Protein AF-A0A7R8D564-F1 (afdb_monomer_lite)

Radius of gyration: 13.73 Å; chains: 1; bounding box: 36×35×36 Å

pLDDT: mean 90.49, std 12.31, range [35.62, 97.56]

Foldseek 3Di:
DDDPPQAADPCVVPDLPLLDLQRCQNHVVSFVLVVDPQAANDSCLLVCLVCCPVVVVVNCVRGVLSNVVDDDLDANGPVVVLVVCLVVCVDSSSCSRRVNSVVVDDDDD

InterPro domains:
  IPR003582 ShKT domain [PF01549] (37-70)
  IPR003582 ShKT domain [PF01549] (73-105)
  IPR003582 ShKT domain [PS51670] (73-105)
  IPR003582 ShKT domain [SM00254] (5-35)
  IPR003582 ShKT domain [SM00254] (37-71)
  IPR003582 ShKT domain [SM00254] (72-106)

Organism: Lepeophtheirus salmonis (NCBI:txid72036)

Structure (mmCIF, N/CA/C/O backbone):
data_AF-A0A7R8D564-F1
#
_entry.id   AF-A0A7R8D564-F1
#
loop_
_atom_site.group_PDB
_atom_site.id
_atom_site.type_symbol
_atom_site.label_atom_id
_atom_site.label_alt_id
_atom_site.label_comp_id
_atom_site.label_asym_id
_atom_site.label_entity_id
_atom_site.label_seq_id
_atom_site.pdbx_PDB_ins_code
_atom_site.Cartn_x
_atom_site.Cartn_y
_atom_site.Cartn_z
_atom_site.occupancy
_atom_site.B_iso_or_equiv
_atom_site.auth_seq_id
_atom_site.auth_comp_id
_atom_site.auth_asym_id
_atom_site.auth_atom_id
_atom_site.pdbx_PDB_model_num
ATOM 1 N N . MET A 1 1 ? 20.738 -11.680 5.162 1.00 35.62 1 MET A N 1
ATOM 2 C CA . MET A 1 1 ? 19.560 -12.157 5.922 1.00 35.62 1 MET A CA 1
ATOM 3 C C . MET A 1 1 ? 18.973 -10.961 6.650 1.00 35.62 1 MET A C 1
ATOM 5 O O . MET A 1 1 ? 19.751 -10.090 7.012 1.00 35.62 1 MET A O 1
ATOM 9 N N . LEU A 1 2 ? 17.639 -10.907 6.714 1.00 48.72 2 LEU A N 1
ATOM 10 C CA . LEU A 1 2 ? 16.775 -9.793 7.128 1.00 48.72 2 LEU A CA 1
ATOM 11 C C . LEU A 1 2 ? 17.329 -8.919 8.264 1.00 48.72 2 LEU A C 1
ATOM 13 O O . LEU A 1 2 ? 17.747 -9.475 9.271 1.00 48.72 2 LEU A O 1
ATOM 17 N N . ASP A 1 3 ? 17.246 -7.592 8.113 1.00 45.28 3 ASP A N 1
ATOM 18 C CA . ASP A 1 3 ? 16.345 -6.751 8.924 1.00 45.28 3 ASP A CA 1
ATOM 19 C C . ASP A 1 3 ? 16.375 -5.305 8.382 1.00 45.28 3 ASP A C 1
ATOM 21 O O . ASP A 1 3 ? 17.209 -4.489 8.774 1.00 45.28 3 ASP A O 1
ATOM 25 N N . THR A 1 4 ? 15.514 -4.971 7.414 1.00 53.91 4 THR A N 1
ATOM 26 C CA . THR A 1 4 ? 15.214 -3.552 7.165 1.00 53.91 4 THR A CA 1
ATOM 27 C C . THR A 1 4 ? 14.223 -3.182 8.247 1.00 53.91 4 THR A C 1
ATOM 29 O O . THR A 1 4 ? 13.027 -3.442 8.122 1.00 53.91 4 THR A O 1
ATOM 32 N N . THR A 1 5 ? 14.760 -2.723 9.372 1.00 69.75 5 THR A N 1
ATOM 33 C CA . THR A 1 5 ? 13.999 -2.443 10.580 1.00 69.75 5 THR A CA 1
ATOM 34 C C . THR A 1 5 ? 12.798 -1.574 10.226 1.00 69.75 5 THR A C 1
ATOM 36 O O . THR A 1 5 ? 12.923 -0.491 9.662 1.00 69.75 5 THR A O 1
ATOM 39 N N . CYS A 1 6 ? 11.605 -2.087 10.503 1.00 88.00 6 CYS A N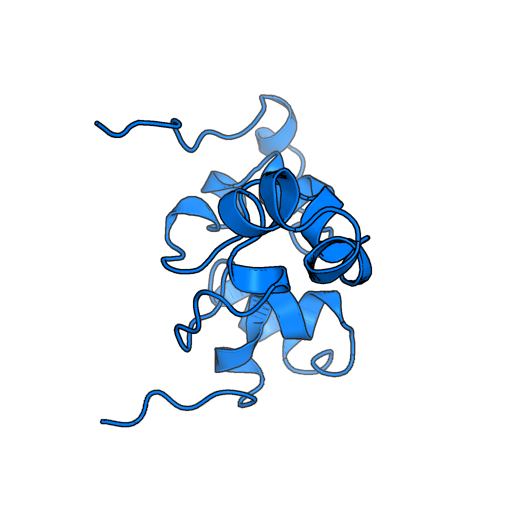 1
ATOM 40 C CA . CYS A 1 6 ? 10.380 -1.347 10.271 1.00 88.00 6 CYS A CA 1
ATOM 41 C C . CYS A 1 6 ? 10.145 -0.444 11.481 1.00 88.00 6 CYS A C 1
ATOM 43 O O . CYS A 1 6 ? 9.677 -0.910 12.520 1.00 88.00 6 CYS A O 1
ATOM 45 N N . TYR A 1 7 ? 10.543 0.821 11.375 1.00 91.25 7 TYR A N 1
ATOM 46 C CA . TYR A 1 7 ? 10.411 1.819 12.433 1.00 91.25 7 TYR A CA 1
ATOM 47 C C . TYR A 1 7 ? 9.728 3.074 11.903 1.00 91.25 7 TYR A C 1
ATOM 49 O O . TYR A 1 7 ? 9.789 3.384 10.717 1.00 91.25 7 TYR A O 1
ATOM 57 N N . ASP A 1 8 ? 9.076 3.793 12.805 1.00 93.00 8 ASP A N 1
ATOM 58 C CA . ASP A 1 8 ? 8.524 5.108 12.518 1.00 93.00 8 ASP A CA 1
ATOM 59 C C . ASP A 1 8 ? 9.615 6.183 12.578 1.00 93.00 8 ASP A C 1
ATOM 61 O O . ASP A 1 8 ? 10.469 6.167 13.467 1.00 93.00 8 ASP A O 1
ATOM 65 N N . GLU A 1 9 ? 9.543 7.172 11.690 1.00 91.25 9 GLU A N 1
ATOM 66 C CA . GLU A 1 9 ? 10.249 8.440 11.871 1.00 91.25 9 GLU A CA 1
ATOM 67 C C . GLU A 1 9 ? 9.762 9.171 13.142 1.00 91.25 9 GLU A C 1
ATOM 69 O O . GLU A 1 9 ? 8.606 9.059 13.555 1.00 91.25 9 GLU A O 1
ATOM 74 N N . GLU A 1 10 ? 10.605 10.014 13.745 1.00 89.19 10 GLU A N 1
ATOM 75 C CA . GLU A 1 10 ? 10.281 10.708 15.009 1.00 89.19 10 GLU A CA 1
ATOM 76 C C . GLU A 1 10 ? 8.978 11.533 14.945 1.00 89.19 10 GLU A C 1
ATOM 78 O O . GLU A 1 10 ? 8.205 11.608 15.909 1.00 89.19 10 GLU A O 1
ATOM 83 N N . ARG A 1 11 ? 8.679 12.111 13.772 1.00 87.81 11 ARG A N 1
ATOM 84 C CA . ARG A 1 11 ? 7.474 12.924 13.532 1.00 87.81 11 ARG A CA 1
ATOM 85 C C . ARG A 1 11 ? 6.157 12.139 13.614 1.00 87.81 11 ARG A C 1
ATOM 87 O O . ARG A 1 11 ? 5.092 12.747 13.754 1.00 87.81 11 ARG A O 1
ATOM 94 N N . CYS A 1 12 ? 6.198 10.811 13.550 1.00 88.94 12 CYS A N 1
ATOM 95 C CA . CYS A 1 12 ? 5.013 9.948 13.528 1.00 88.94 12 CYS A CA 1
ATOM 96 C C . CYS A 1 12 ? 4.248 9.926 14.861 1.00 88.94 12 CYS A C 1
ATOM 98 O O . CYS A 1 12 ? 3.065 9.598 14.898 1.00 88.94 12 CYS A O 1
ATOM 100 N N . THR A 1 13 ? 4.874 10.376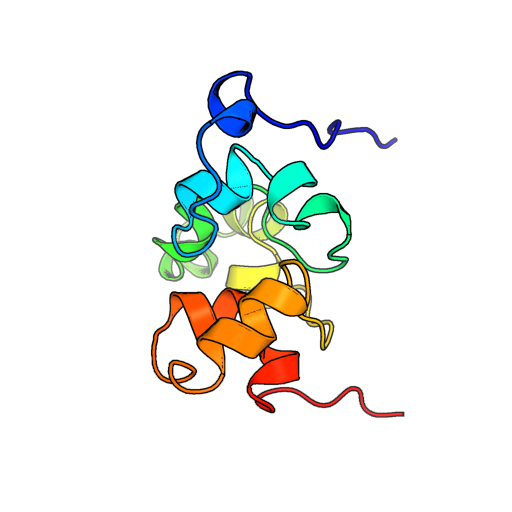 15.953 1.00 77.19 13 THR A N 1
ATOM 101 C CA . THR A 1 13 ? 4.209 10.581 17.254 1.00 77.19 13 THR A CA 1
ATOM 102 C C . THR A 1 13 ? 3.048 11.582 17.180 1.00 77.19 13 THR A C 1
ATOM 104 O O . THR A 1 13 ? 2.070 11.461 17.921 1.00 77.19 13 THR A O 1
ATOM 107 N N . THR A 1 14 ? 3.119 12.540 16.249 1.00 71.25 14 THR A N 1
ATOM 108 C CA . THR A 1 14 ? 2.111 13.595 16.055 1.00 71.25 14 THR A CA 1
ATOM 109 C C . THR A 1 14 ? 1.317 13.440 14.754 1.00 71.25 14 THR A C 1
ATOM 111 O O . THR A 1 14 ? 0.178 13.902 14.671 1.00 71.25 14 THR A O 1
ATOM 114 N N . GLN A 1 15 ? 1.870 12.751 13.748 1.00 65.94 15 GLN A N 1
ATOM 115 C CA . GLN A 1 15 ? 1.236 12.545 12.445 1.00 65.94 15 GLN A CA 1
ATOM 116 C C . GLN A 1 15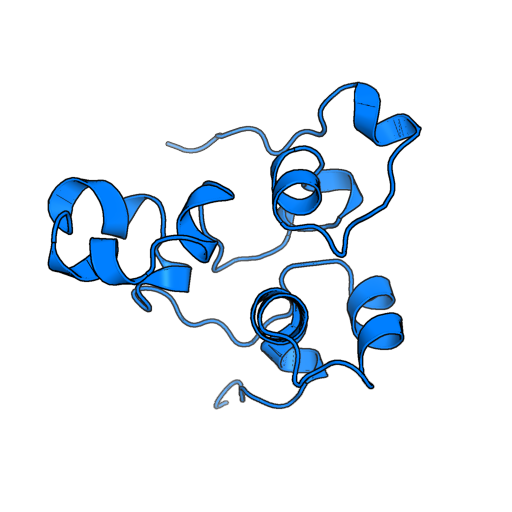 ? 0.650 11.135 12.311 1.00 65.94 15 GLN A C 1
ATOM 118 O O . GLN A 1 15 ? 1.372 10.161 12.151 1.00 65.94 15 GLN A O 1
ATOM 123 N N . LYS A 1 16 ? -0.686 11.036 12.295 1.00 71.25 16 LYS A N 1
ATOM 124 C CA . LYS A 1 16 ? -1.427 9.772 12.077 1.00 71.25 16 LYS A CA 1
ATOM 125 C C . LYS A 1 16 ? -2.164 9.724 10.733 1.00 71.25 16 LYS A C 1
ATOM 127 O O . LYS A 1 16 ? -3.170 9.029 10.589 1.00 71.25 16 LYS A O 1
ATOM 132 N N . ASN A 1 17 ? -1.713 10.510 9.754 1.00 89.12 17 ASN A N 1
ATOM 133 C CA . ASN A 1 17 ? -2.391 10.657 8.465 1.00 89.12 17 ASN A CA 1
ATOM 134 C C . ASN A 1 17 ? -2.046 9.511 7.501 1.00 89.12 17 ASN A C 1
ATOM 136 O O . ASN A 1 17 ? -1.425 9.719 6.464 1.00 89.12 17 ASN A O 1
ATOM 140 N N . CYS A 1 18 ? -2.460 8.291 7.832 1.00 93.94 18 CYS A N 1
ATOM 141 C CA . CYS A 1 18 ? -2.157 7.119 7.012 1.00 93.94 18 CYS A CA 1
ATOM 142 C C . CYS A 1 18 ? -2.876 7.113 5.649 1.00 93.94 18 CYS A C 1
ATOM 144 O O . CYS A 1 18 ? -2.578 6.257 4.826 1.00 93.94 18 CYS A O 1
ATOM 146 N N . ASN A 1 19 ? -3.783 8.056 5.353 1.00 92.00 19 ASN A N 1
ATOM 147 C CA . ASN A 1 19 ? -4.323 8.247 3.995 1.00 92.00 19 ASN A CA 1
ATOM 148 C C . ASN A 1 19 ? -3.407 9.104 3.104 1.00 92.00 19 ASN A C 1
ATOM 150 O O . ASN A 1 19 ? -3.883 9.829 2.230 1.00 92.00 19 ASN A O 1
ATOM 154 N N . ASN A 1 20 ? -2.102 9.039 3.343 1.00 94.56 20 ASN A N 1
ATOM 155 C CA . ASN A 1 20 ? -1.057 9.609 2.515 1.00 94.56 20 ASN A CA 1
ATOM 156 C C . ASN A 1 20 ? 0.042 8.554 2.339 1.00 94.56 20 ASN A C 1
ATOM 158 O O . ASN A 1 20 ? 0.477 7.959 3.324 1.00 94.56 20 ASN A O 1
ATOM 162 N N . ILE A 1 21 ? 0.478 8.328 1.098 1.00 94.81 21 ILE A N 1
ATOM 163 C CA . ILE A 1 21 ? 1.468 7.290 0.793 1.00 94.81 21 ILE A CA 1
ATOM 164 C C . ILE A 1 21 ? 2.811 7.556 1.486 1.00 94.81 21 ILE A C 1
ATOM 166 O O . ILE A 1 21 ? 3.344 6.657 2.120 1.00 94.81 21 ILE A O 1
ATOM 170 N N . GLU A 1 22 ? 3.305 8.796 1.489 1.00 94.31 22 GLU A N 1
ATOM 171 C CA . GLU A 1 22 ? 4.568 9.146 2.157 1.00 94.31 22 GLU A CA 1
ATOM 172 C C . GLU A 1 22 ? 4.483 8.860 3.659 1.00 94.31 22 GLU A C 1
ATOM 174 O O . GLU A 1 22 ? 5.403 8.313 4.253 1.00 94.31 22 GLU A O 1
ATOM 179 N N . THR A 1 23 ? 3.344 9.165 4.290 1.00 94.75 23 THR A N 1
ATOM 180 C CA . THR A 1 23 ? 3.130 8.842 5.706 1.00 94.75 23 THR A CA 1
ATOM 181 C C . THR A 1 23 ? 3.087 7.336 5.961 1.00 94.75 23 THR A C 1
ATOM 183 O O . THR A 1 23 ? 3.604 6.906 6.984 1.00 94.75 23 THR A O 1
ATOM 186 N N . GLN A 1 24 ? 2.516 6.521 5.067 1.00 94.50 24 GLN A N 1
ATOM 187 C CA . GLN A 1 24 ? 2.514 5.062 5.251 1.00 94.50 24 GLN A CA 1
ATOM 188 C C . GLN A 1 24 ? 3.934 4.485 5.292 1.00 94.50 24 GLN A C 1
ATOM 190 O O . GLN A 1 24 ? 4.177 3.573 6.075 1.00 94.50 24 GLN A O 1
ATOM 195 N N . PHE A 1 25 ? 4.854 5.025 4.489 1.00 93.75 25 PHE A N 1
ATOM 196 C CA . PHE A 1 25 ? 6.234 4.538 4.401 1.00 93.75 25 PHE A CA 1
ATOM 197 C C . PHE A 1 25 ? 7.186 5.182 5.415 1.00 93.75 25 PHE A C 1
ATOM 199 O O . PHE A 1 25 ? 8.080 4.502 5.902 1.00 93.75 25 PHE A O 1
ATOM 206 N N . SER A 1 26 ? 6.970 6.443 5.798 1.00 93.62 26 SER A N 1
ATOM 207 C CA . SER A 1 26 ? 7.724 7.101 6.878 1.00 93.62 26 SER A CA 1
ATOM 208 C C . SER A 1 26 ? 7.257 6.711 8.283 1.00 93.62 26 SER A C 1
ATOM 210 O O . SER A 1 26 ? 8.019 6.811 9.241 1.00 93.62 26 SER A O 1
ATOM 212 N N . CYS A 1 27 ? 5.994 6.300 8.428 1.00 94.56 27 CYS A N 1
ATOM 213 C CA . CYS A 1 27 ? 5.385 5.880 9.693 1.00 94.56 27 CYS A CA 1
ATOM 214 C C . CYS A 1 27 ? 4.795 4.458 9.596 1.00 94.56 27 CYS A C 1
ATOM 216 O O . CYS A 1 27 ? 3.596 4.259 9.856 1.00 94.56 27 CYS A O 1
ATOM 218 N N . PRO A 1 28 ? 5.588 3.457 9.176 1.00 94.25 28 PRO A N 1
ATOM 219 C CA . PRO A 1 28 ? 5.076 2.143 8.826 1.00 94.25 28 PRO A CA 1
ATOM 220 C C . PRO A 1 28 ? 4.580 1.346 10.039 1.00 94.25 28 PRO A C 1
ATOM 222 O O . PRO A 1 28 ? 3.651 0.551 9.892 1.00 94.25 28 PRO A O 1
ATOM 225 N N . VAL A 1 29 ? 5.107 1.574 11.246 1.00 93.56 29 VAL A N 1
ATOM 226 C CA . VAL A 1 29 ? 4.621 0.931 12.481 1.00 93.56 29 VAL A CA 1
ATOM 227 C C . VAL A 1 29 ? 3.292 1.557 12.896 1.00 93.56 29 VAL A C 1
ATOM 229 O O . VAL A 1 29 ? 2.305 0.860 13.170 1.00 93.56 29 VAL A O 1
ATOM 232 N N . SER A 1 30 ? 3.224 2.889 12.894 1.00 93.31 30 SER A N 1
ATOM 233 C CA . SER A 1 30 ? 2.004 3.626 13.224 1.00 93.31 30 SER A CA 1
ATOM 234 C C . SER A 1 30 ? 0.856 3.273 12.283 1.00 93.31 30 SER A C 1
ATOM 236 O O . SER A 1 30 ? -0.249 2.996 12.763 1.00 93.31 30 SER A O 1
ATOM 238 N N . CYS A 1 31 ? 1.120 3.199 10.977 1.00 95.06 31 CYS A N 1
ATOM 239 C CA . CYS A 1 31 ? 0.119 2.859 9.966 1.00 95.06 31 CYS A CA 1
ATOM 240 C C . CYS A 1 31 ? -0.138 1.351 9.813 1.00 95.06 31 CYS A C 1
ATOM 242 O O . CYS A 1 31 ? -1.168 0.979 9.252 1.00 95.06 31 CYS A O 1
ATOM 244 N N . GLY A 1 32 ? 0.729 0.482 10.344 1.00 94.06 32 GLY A N 1
ATOM 245 C CA . GLY A 1 32 ? 0.613 -0.983 10.259 1.00 94.06 32 GLY A CA 1
ATOM 246 C C . GLY A 1 32 ? 1.203 -1.613 8.998 1.00 94.06 32 GLY A C 1
ATOM 247 O O . GLY A 1 32 ? 1.040 -2.809 8.795 1.00 94.06 32 GLY A O 1
ATOM 248 N N . LEU A 1 33 ? 1.923 -0.841 8.182 1.00 94.38 33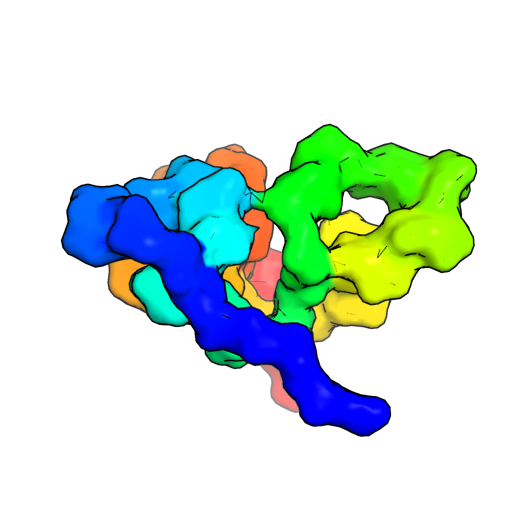 LEU A N 1
ATOM 249 C CA . LEU A 1 33 ? 2.585 -1.321 6.966 1.00 94.38 33 LEU A CA 1
ATOM 250 C C . LEU A 1 33 ? 3.616 -2.423 7.253 1.00 94.38 33 LEU A C 1
ATOM 252 O O . LEU A 1 33 ? 3.858 -3.296 6.417 1.00 94.38 33 LEU A O 1
ATOM 256 N N . CYS A 1 34 ? 4.204 -2.432 8.452 1.00 93.31 34 CYS A N 1
ATOM 257 C CA . CYS A 1 34 ? 5.152 -3.466 8.870 1.00 93.31 34 CYS A CA 1
ATOM 258 C C . CYS A 1 34 ? 4.569 -4.884 8.821 1.00 93.31 34 CYS A C 1
ATOM 260 O O . CYS A 1 34 ? 5.303 -5.812 8.492 1.00 93.31 34 CYS A O 1
ATOM 262 N N . GLU A 1 35 ? 3.269 -5.037 9.083 1.00 92.44 35 GLU A N 1
ATOM 263 C CA . GLU A 1 35 ? 2.583 -6.333 9.169 1.00 92.44 35 GLU A CA 1
ATOM 264 C C . GLU A 1 35 ? 2.246 -6.922 7.790 1.00 92.44 35 GLU A C 1
ATOM 266 O O . GLU A 1 35 ? 2.012 -8.123 7.676 1.00 92.44 35 GLU A O 1
ATOM 271 N N . ALA A 1 36 ? 2.253 -6.095 6.740 1.00 93.81 36 ALA A N 1
ATOM 272 C CA . ALA A 1 36 ? 1.937 -6.528 5.386 1.00 93.81 36 ALA A CA 1
ATOM 273 C C . ALA A 1 36 ? 3.028 -7.438 4.803 1.00 93.81 36 ALA A C 1
ATOM 275 O O . ALA A 1 36 ? 4.224 -7.119 4.870 1.00 93.81 36 ALA A O 1
ATOM 276 N N . THR A 1 37 ? 2.605 -8.529 4.166 1.00 93.31 37 THR A N 1
ATOM 277 C CA . THR A 1 37 ? 3.492 -9.524 3.546 1.00 93.31 37 THR A CA 1
ATOM 278 C C . THR A 1 37 ? 3.965 -9.072 2.166 1.00 93.31 37 THR A C 1
ATOM 280 O O . THR A 1 37 ? 5.149 -9.144 1.846 1.00 93.31 37 THR A O 1
ATOM 283 N N . CYS A 1 38 ? 3.041 -8.585 1.342 1.00 93.81 38 CYS A N 1
ATOM 284 C CA . CYS A 1 38 ? 3.276 -8.089 -0.005 1.00 93.81 38 CYS A CA 1
ATOM 285 C C . CYS A 1 38 ? 3.135 -6.568 -0.023 1.00 93.81 38 CYS A C 1
ATOM 287 O O . CYS A 1 38 ? 2.056 -6.013 -0.257 1.00 93.81 38 CYS A O 1
ATOM 289 N N . LYS A 1 39 ? 4.257 -5.895 0.222 1.00 94.62 39 LYS A N 1
ATOM 290 C CA . LYS A 1 39 ? 4.382 -4.439 0.196 1.00 94.62 39 LYS A CA 1
ATOM 291 C C . LYS A 1 39 ? 5.544 -4.014 -0.685 1.00 94.62 39 LYS A C 1
ATOM 293 O O . LYS A 1 39 ? 6.496 -4.766 -0.886 1.00 94.62 39 LYS A O 1
ATOM 298 N N . ASP A 1 40 ? 5.452 -2.791 -1.186 1.00 95.62 40 ASP A N 1
ATOM 299 C CA . ASP A 1 40 ? 6.618 -2.126 -1.744 1.00 95.62 40 ASP A CA 1
ATOM 300 C C . ASP A 1 40 ? 7.583 -1.732 -0.620 1.00 95.62 40 ASP A C 1
ATOM 302 O O . ASP A 1 40 ? 7.223 -1.744 0.558 1.00 95.62 40 ASP A O 1
ATOM 306 N N . SER A 1 41 ? 8.816 -1.395 -0.984 1.00 93.06 41 SER A N 1
ATOM 307 C CA . SER A 1 41 ? 9.823 -0.915 -0.033 1.00 93.06 41 SER A CA 1
ATOM 308 C C . SER A 1 41 ? 9.749 0.597 0.172 1.00 93.06 41 SER A C 1
ATOM 310 O O . SER A 1 41 ? 10.218 1.089 1.187 1.00 93.06 41 SER A O 1
ATOM 312 N N . GLU A 1 42 ? 9.176 1.334 -0.786 1.00 92.56 42 GLU A N 1
ATOM 313 C CA . GLU A 1 42 ? 9.276 2.793 -0.853 1.00 92.56 42 GLU A CA 1
ATOM 314 C C . GLU A 1 42 ? 8.001 3.446 -1.409 1.00 92.56 42 GLU A C 1
ATOM 316 O O . GLU A 1 42 ? 7.341 2.907 -2.302 1.00 92.56 42 GLU A O 1
ATOM 321 N N . ALA A 1 43 ? 7.693 4.665 -0.955 1.00 94.06 43 ALA A N 1
ATOM 322 C CA . ALA A 1 43 ? 6.492 5.398 -1.374 1.00 94.06 43 ALA A CA 1
ATOM 323 C C . ALA A 1 43 ? 6.486 5.771 -2.867 1.00 94.06 43 ALA A C 1
ATOM 325 O O . ALA A 1 43 ? 5.420 5.856 -3.487 1.00 94.06 43 ALA A O 1
ATOM 326 N N . PHE A 1 44 ? 7.662 5.974 -3.477 1.00 94.38 44 PHE A N 1
ATOM 327 C CA . PHE A 1 44 ? 7.749 6.339 -4.894 1.00 94.38 44 PHE A CA 1
ATOM 328 C C . PHE A 1 44 ? 7.257 5.225 -5.826 1.00 94.38 44 PHE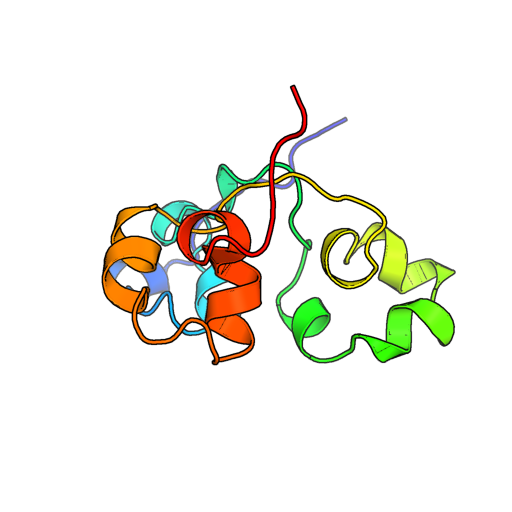 A C 1
ATOM 330 O O . PHE A 1 44 ? 6.910 5.526 -6.971 1.00 94.38 44 PHE A O 1
ATOM 337 N N . CYS A 1 45 ? 7.200 3.972 -5.354 1.00 96.12 45 CYS A N 1
ATOM 338 C CA . CYS A 1 45 ? 6.691 2.839 -6.121 1.00 96.12 45 CYS A CA 1
ATOM 339 C C . CYS A 1 45 ? 5.277 3.125 -6.637 1.00 96.12 45 CYS A C 1
ATOM 341 O O . CYS A 1 45 ? 5.047 3.113 -7.845 1.00 96.12 45 CYS A O 1
ATOM 343 N N . PHE A 1 46 ? 4.379 3.541 -5.738 1.00 94.69 46 PHE A N 1
ATOM 344 C CA . PHE A 1 46 ? 2.985 3.874 -6.048 1.00 94.69 46 PHE A CA 1
ATOM 345 C C . PHE A 1 46 ? 2.842 4.938 -7.151 1.00 94.69 46 PHE A C 1
ATOM 347 O O . PHE A 1 46 ? 1.890 4.915 -7.926 1.00 94.69 46 PHE A O 1
ATOM 354 N N . ARG A 1 47 ? 3.793 5.876 -7.247 1.00 94.06 47 ARG A N 1
ATOM 355 C CA . ARG A 1 47 ? 3.744 6.991 -8.206 1.00 94.06 47 ARG A CA 1
ATOM 356 C C . ARG A 1 47 ? 4.279 6.632 -9.596 1.00 94.06 47 ARG A C 1
ATOM 358 O O . ARG A 1 47 ? 4.025 7.381 -10.533 1.00 94.06 47 ARG A O 1
ATOM 365 N N . ASN A 1 48 ? 5.030 5.536 -9.739 1.00 96.38 48 ASN A N 1
ATOM 366 C CA . ASN A 1 48 ? 5.790 5.230 -10.958 1.00 96.38 48 ASN A CA 1
ATOM 367 C C . ASN A 1 48 ? 5.568 3.793 -11.479 1.00 96.38 48 ASN A C 1
ATOM 369 O O . ASN A 1 48 ? 6.542 3.091 -11.750 1.00 96.38 48 ASN A O 1
ATOM 373 N N . PRO A 1 49 ? 4.321 3.323 -11.680 1.00 95.12 49 PRO A N 1
ATOM 374 C CA . PRO A 1 49 ? 4.065 1.947 -12.124 1.00 95.12 49 PRO A CA 1
ATOM 375 C C . PRO A 1 49 ? 4.685 1.612 -13.494 1.00 95.12 49 PRO A C 1
ATOM 377 O O . PRO A 1 49 ? 5.026 0.462 -13.756 1.00 95.12 49 PRO A O 1
ATOM 380 N N . SER A 1 50 ? 4.907 2.603 -14.365 1.00 96.62 50 SER A N 1
ATOM 381 C CA . SER A 1 50 ? 5.578 2.404 -15.660 1.00 96.62 50 SER A CA 1
ATOM 382 C C . SER A 1 50 ? 7.046 1.973 -15.531 1.00 96.62 50 SER A C 1
ATOM 384 O O . SER A 1 50 ? 7.629 1.443 -16.478 1.00 96.62 50 SER A O 1
ATOM 386 N N . TYR A 1 51 ? 7.671 2.156 -14.365 1.00 97.56 51 TYR A N 1
ATOM 387 C CA . TYR A 1 51 ? 9.069 1.774 -14.156 1.00 97.56 51 TYR A CA 1
ATOM 388 C C . TYR A 1 51 ? 9.238 0.263 -13.999 1.00 97.56 51 TYR A C 1
ATOM 390 O O . TYR A 1 51 ? 10.338 -0.243 -14.216 1.00 97.56 51 TYR A O 1
ATOM 398 N N . CYS A 1 52 ? 8.147 -0.465 -13.750 1.00 96.88 52 CYS A N 1
ATOM 399 C CA . CYS A 1 52 ? 8.127 -1.924 -13.790 1.00 96.88 52 CYS A CA 1
ATOM 400 C C . CYS A 1 52 ? 8.531 -2.484 -15.163 1.00 96.88 52 CYS A C 1
ATOM 402 O O . CYS A 1 52 ? 9.023 -3.605 -15.231 1.00 96.88 52 CYS A O 1
ATOM 404 N N . THR A 1 53 ? 8.365 -1.713 -16.246 1.00 96.12 53 THR A N 1
ATOM 405 C CA . THR A 1 53 ? 8.829 -2.089 -17.590 1.00 96.12 53 THR A CA 1
ATOM 406 C C . THR A 1 53 ? 10.103 -1.353 -17.991 1.00 96.12 53 THR A C 1
ATOM 408 O O . THR A 1 53 ? 11.042 -1.979 -18.471 1.00 96.12 53 THR A O 1
ATOM 411 N N . THR A 1 54 ? 10.168 -0.033 -17.784 1.00 96.69 54 THR A N 1
ATOM 412 C CA . THR A 1 54 ? 11.275 0.801 -18.297 1.00 96.69 54 THR A CA 1
ATOM 413 C C . THR A 1 54 ? 12.580 0.619 -17.516 1.00 96.69 54 THR A C 1
ATOM 415 O O . THR A 1 54 ? 13.656 0.682 -18.102 1.00 96.69 54 THR A O 1
ATOM 418 N N . TYR A 1 55 ? 12.492 0.366 -16.206 1.00 95.75 55 TYR A N 1
ATOM 419 C CA . TYR A 1 55 ? 13.635 0.234 -15.293 1.00 95.75 55 TYR A CA 1
ATOM 420 C C . TYR A 1 55 ? 13.515 -1.041 -14.447 1.00 95.75 55 TYR A C 1
ATOM 422 O O . TYR A 1 55 ? 13.791 -1.050 -13.246 1.00 95.75 55 TYR A O 1
ATOM 430 N N . ALA A 1 56 ? 13.060 -2.125 -15.084 1.00 95.12 56 ALA A N 1
ATOM 431 C CA . ALA A 1 56 ? 12.619 -3.342 -14.409 1.00 95.12 56 ALA A CA 1
ATOM 432 C C . ALA A 1 56 ? 13.671 -3.942 -13.460 1.00 95.12 56 ALA A C 1
ATOM 434 O O . ALA A 1 56 ? 13.316 -4.351 -12.356 1.00 95.12 56 ALA A O 1
ATOM 435 N N . SER A 1 57 ? 14.954 -3.954 -13.854 1.00 95.12 57 SER A N 1
ATOM 436 C CA . SER A 1 57 ? 16.044 -4.549 -13.061 1.00 95.12 57 SER A CA 1
ATOM 437 C C . SER A 1 57 ? 16.163 -3.959 -11.657 1.00 95.12 57 SER A C 1
ATOM 439 O O . SER A 1 57 ? 16.435 -4.690 -10.707 1.00 95.12 57 SER A O 1
ATOM 441 N N . ASP A 1 58 ? 15.920 -2.655 -11.525 1.00 93.44 58 ASP A N 1
ATOM 442 C CA . ASP A 1 58 ? 16.155 -1.910 -10.287 1.00 93.44 58 ASP A CA 1
ATOM 443 C C . ASP A 1 58 ? 14.853 -1.646 -9.530 1.00 93.44 58 ASP A C 1
ATOM 445 O O . ASP A 1 58 ? 14.849 -1.519 -8.302 1.00 93.44 58 ASP A O 1
ATOM 449 N N . PHE A 1 59 ? 13.747 -1.539 -10.268 1.00 96.19 59 PHE A N 1
ATOM 450 C CA . PHE A 1 59 ? 12.453 -1.144 -9.731 1.00 96.19 59 PHE A CA 1
ATOM 451 C C . PHE A 1 59 ? 11.648 -2.340 -9.221 1.00 96.19 59 PHE A C 1
ATOM 453 O O . PHE A 1 59 ? 11.124 -2.287 -8.111 1.00 96.19 59 PHE A O 1
ATOM 460 N N . VAL A 1 60 ? 11.598 -3.448 -9.972 1.00 96.31 60 VAL A N 1
ATOM 461 C CA . VAL A 1 60 ? 10.812 -4.639 -9.600 1.00 96.31 60 VAL A CA 1
ATOM 462 C C . VAL A 1 60 ? 11.207 -5.205 -8.228 1.00 96.31 60 VAL A C 1
ATOM 464 O O . VAL A 1 60 ? 10.303 -5.454 -7.430 1.00 96.31 60 VAL A O 1
ATOM 467 N N . PRO A 1 61 ? 12.504 -5.349 -7.875 1.00 95.25 61 PRO A N 1
ATOM 468 C CA . PRO A 1 61 ? 12.883 -5.861 -6.556 1.00 95.25 61 PRO A CA 1
ATOM 469 C C . PRO A 1 61 ? 12.454 -4.959 -5.389 1.00 95.25 61 PRO A C 1
ATOM 471 O O . PRO A 1 61 ? 12.259 -5.452 -4.282 1.00 95.25 61 PRO A O 1
ATOM 474 N N . LYS A 1 62 ? 12.317 -3.645 -5.620 1.00 95.19 62 LYS A N 1
ATOM 475 C CA . LYS A 1 62 ? 11.926 -2.655 -4.598 1.00 95.19 62 LYS A CA 1
ATOM 476 C C . LYS A 1 62 ? 10.418 -2.457 -4.521 1.00 95.19 62 LYS A C 1
ATOM 478 O O . LYS A 1 62 ? 9.900 -2.142 -3.453 1.00 95.19 62 LYS A O 1
ATOM 483 N N . CYS A 1 63 ? 9.728 -2.639 -5.641 1.00 96.69 63 CYS A N 1
ATOM 484 C CA . CYS A 1 63 ? 8.310 -2.358 -5.802 1.00 96.69 63 CYS A CA 1
ATOM 485 C C . CYS A 1 63 ? 7.509 -3.619 -6.188 1.00 96.69 63 CYS A C 1
ATOM 487 O O . CYS A 1 63 ? 6.766 -3.591 -7.176 1.00 96.69 63 CYS A O 1
ATOM 489 N N . PRO A 1 64 ? 7.656 -4.749 -5.464 1.00 95.94 64 PRO A N 1
ATOM 490 C CA . PRO A 1 64 ? 7.077 -6.019 -5.883 1.00 95.94 64 PRO A CA 1
ATOM 491 C C . PRO A 1 64 ? 5.547 -6.010 -5.912 1.00 95.94 64 PRO A C 1
ATOM 493 O O . PRO A 1 64 ? 4.949 -6.733 -6.707 1.00 95.94 64 PRO A O 1
ATOM 496 N N . LYS A 1 65 ? 4.890 -5.186 -5.087 1.00 94.69 65 LYS A N 1
ATOM 497 C CA . LYS A 1 65 ? 3.432 -5.066 -5.095 1.00 94.69 65 LYS A CA 1
ATOM 498 C C . LYS A 1 65 ? 2.976 -4.219 -6.276 1.00 94.69 65 LYS A C 1
ATOM 500 O O . LYS A 1 65 ? 2.090 -4.645 -7.011 1.00 94.69 65 LYS A O 1
ATOM 505 N N . THR A 1 66 ? 3.572 -3.041 -6.469 1.00 95.62 66 THR A N 1
ATOM 506 C CA . THR A 1 66 ? 3.228 -2.165 -7.604 1.00 95.62 66 THR A CA 1
ATOM 507 C C . THR A 1 66 ? 3.467 -2.874 -8.939 1.00 95.62 66 THR A C 1
ATOM 509 O O . THR A 1 66 ? 2.651 -2.755 -9.849 1.00 95.62 66 THR A O 1
ATOM 512 N N . CYS A 1 67 ? 4.543 -3.656 -9.049 1.00 96.50 67 CYS A N 1
ATOM 513 C CA . CYS A 1 67 ? 4.856 -4.418 -10.258 1.00 96.50 67 CYS A CA 1
ATOM 514 C C . CYS A 1 67 ? 4.153 -5.777 -10.355 1.00 96.50 67 CYS A C 1
ATOM 516 O O . CYS A 1 67 ? 4.367 -6.494 -11.330 1.00 96.50 67 CYS A O 1
ATOM 518 N N . GLY A 1 68 ? 3.336 -6.150 -9.365 1.00 93.44 68 GLY A N 1
ATOM 519 C CA . GLY A 1 68 ? 2.578 -7.401 -9.377 1.00 93.44 68 GLY A CA 1
ATOM 520 C C . GLY A 1 68 ? 3.431 -8.671 -9.292 1.00 93.44 68 GLY A C 1
ATOM 521 O O . GLY A 1 68 ? 2.966 -9.739 -9.678 1.00 93.44 68 GLY A O 1
ATOM 522 N N . THR A 1 69 ? 4.670 -8.590 -8.799 1.00 95.19 69 THR A N 1
ATOM 523 C CA . THR A 1 69 ? 5.512 -9.774 -8.551 1.00 95.19 69 THR A CA 1
ATOM 524 C C . THR A 1 69 ? 5.238 -10.422 -7.197 1.00 95.19 69 THR A C 1
ATOM 526 O O . THR A 1 69 ? 5.720 -11.522 -6.935 1.00 95.19 69 THR A O 1
ATOM 529 N N . CYS A 1 70 ? 4.455 -9.768 -6.340 1.00 93.31 70 CYS A N 1
ATOM 530 C CA . CYS A 1 70 ? 3.748 -10.412 -5.243 1.00 93.31 70 CYS A CA 1
ATOM 531 C C . CYS A 1 70 ? 2.255 -10.069 -5.313 1.00 93.31 70 CYS A C 1
ATOM 533 O O . CYS A 1 70 ? 1.878 -8.958 -5.689 1.00 93.31 70 CYS A O 1
ATOM 535 N N . ASP A 1 71 ? 1.402 -11.013 -4.914 1.00 88.06 71 ASP A N 1
ATOM 536 C CA . ASP A 1 71 ? -0.031 -10.773 -4.762 1.00 88.06 71 ASP A CA 1
ATOM 537 C C . ASP A 1 71 ? -0.591 -11.565 -3.575 1.00 88.06 71 ASP A C 1
ATOM 539 O O . ASP A 1 71 ? -0.887 -12.753 -3.663 1.00 88.06 71 ASP A O 1
ATOM 543 N N . VAL A 1 72 ? -0.710 -10.896 -2.427 1.00 94.00 72 VAL A N 1
ATOM 544 C CA . VAL A 1 72 ? -1.327 -11.451 -1.211 1.00 94.00 72 VAL A CA 1
ATOM 545 C C . VAL A 1 72 ? -2.594 -10.674 -0.916 1.00 94.00 72 VAL A C 1
ATOM 547 O O . VAL A 1 72 ? -2.531 -9.452 -0.819 1.00 94.00 72 VAL A O 1
ATOM 550 N N . CYS A 1 73 ? -3.747 -11.335 -0.782 1.00 94.12 73 CYS A N 1
ATOM 551 C CA . CYS A 1 73 ? -5.004 -10.649 -0.473 1.00 94.12 73 CYS A CA 1
ATOM 552 C C . CYS A 1 73 ? -5.060 -10.171 0.990 1.00 94.12 73 CYS A C 1
ATOM 554 O O . CYS A 1 73 ? -5.600 -10.833 1.876 1.00 94.12 73 CYS A O 1
ATOM 556 N N . GLU A 1 74 ? -4.488 -8.997 1.232 1.00 95.25 74 GLU A N 1
ATOM 557 C CA . GLU A 1 74 ? -4.407 -8.334 2.532 1.00 95.25 74 GLU A CA 1
ATOM 558 C C . GLU A 1 74 ? -4.660 -6.827 2.404 1.00 95.25 74 GLU A C 1
ATOM 560 O O . GLU A 1 74 ? -4.576 -6.256 1.312 1.00 95.25 74 GLU A O 1
ATOM 565 N N . ASP A 1 75 ? -4.969 -6.194 3.533 1.00 96.50 75 ASP A N 1
ATOM 566 C CA . ASP A 1 75 ? -4.864 -4.745 3.671 1.00 96.50 75 ASP A CA 1
ATOM 567 C C . ASP A 1 75 ? -3.440 -4.424 4.135 1.00 96.50 75 ASP A C 1
ATOM 569 O O . ASP A 1 75 ? -2.906 -5.104 5.008 1.00 96.50 75 ASP A O 1
ATOM 573 N N . LEU A 1 76 ? -2.821 -3.405 3.544 1.00 95.81 76 LEU A N 1
ATOM 574 C CA . LEU A 1 76 ? -1.458 -2.991 3.866 1.00 95.81 76 LEU A CA 1
ATOM 575 C C . LEU A 1 76 ? -1.361 -2.219 5.177 1.00 95.81 76 LEU A C 1
ATOM 577 O O . LEU A 1 76 ? -0.328 -2.241 5.827 1.00 95.81 76 LEU A O 1
ATOM 581 N N . VAL A 1 77 ? -2.407 -1.479 5.529 1.00 95.75 77 VAL A N 1
ATOM 582 C CA . VAL A 1 77 ? -2.462 -0.666 6.748 1.00 95.75 77 VAL A CA 1
ATOM 583 C C . VAL A 1 77 ? -3.423 -1.296 7.751 1.00 95.75 77 VAL A C 1
ATOM 585 O O . VAL A 1 77 ? -4.244 -2.142 7.392 1.00 95.75 77 VAL A O 1
ATOM 588 N N . LYS A 1 78 ? -3.376 -0.844 9.011 1.00 95.00 78 LYS A N 1
ATOM 589 C CA . LYS A 1 78 ? -4.279 -1.323 10.072 1.00 95.00 78 LYS A CA 1
ATOM 590 C C . LYS A 1 78 ? -5.729 -1.314 9.601 1.00 95.00 78 LYS A C 1
ATOM 592 O O . LYS A 1 78 ? -6.216 -0.314 9.068 1.00 95.00 78 LYS A O 1
ATOM 597 N N . THR A 1 79 ? -6.450 -2.391 9.898 1.00 93.94 79 THR A N 1
ATOM 598 C CA . THR A 1 79 ? -7.841 -2.585 9.465 1.00 93.94 79 THR A CA 1
ATOM 599 C C . THR A 1 79 ? -8.764 -1.430 9.869 1.00 93.94 79 THR A C 1
ATOM 601 O O . THR A 1 79 ? -9.699 -1.115 9.141 1.00 93.94 79 THR A O 1
ATOM 604 N N . GLU A 1 80 ? -8.499 -0.743 10.985 1.00 94.69 80 GLU A N 1
ATOM 605 C CA . GLU A 1 80 ? -9.274 0.435 11.407 1.00 94.69 80 GLU A CA 1
ATOM 606 C C . GLU A 1 80 ? -9.216 1.594 10.398 1.00 94.69 80 GLU A C 1
ATOM 608 O O . GLU A 1 80 ? -10.218 2.280 10.177 1.00 94.69 80 GLU A O 1
ATOM 613 N N . HIS A 1 81 ? -8.082 1.782 9.718 1.00 95.25 81 HIS A N 1
ATOM 614 C CA . HIS A 1 81 ? -7.970 2.744 8.624 1.00 95.25 81 HIS A CA 1
ATOM 615 C C . HIS A 1 81 ? -8.825 2.320 7.428 1.00 95.25 81 HIS A C 1
ATOM 617 O O . HIS A 1 81 ? -9.637 3.108 6.942 1.00 95.25 81 HIS A O 1
ATOM 623 N N . CYS A 1 82 ? -8.722 1.058 7.007 1.00 96.81 82 CYS A N 1
ATOM 624 C CA . CYS A 1 82 ? -9.486 0.546 5.871 1.00 96.81 82 CYS A CA 1
ATOM 625 C C . CYS A 1 82 ? -10.999 0.524 6.127 1.00 96.81 82 CYS A C 1
ATOM 627 O O . CYS A 1 82 ? -11.770 0.913 5.252 1.00 96.81 82 CYS A O 1
ATOM 629 N N . LYS A 1 83 ? -11.449 0.186 7.344 1.00 96.75 83 LYS A N 1
ATOM 630 C CA . LYS A 1 83 ? -12.858 0.321 7.758 1.00 96.75 83 LYS A CA 1
ATOM 631 C C . LYS A 1 83 ? -13.346 1.761 7.597 1.00 96.75 83 LYS A C 1
ATOM 633 O O . LYS A 1 83 ? -14.424 1.977 7.047 1.00 96.75 83 LYS A O 1
ATOM 638 N N . LYS A 1 84 ? -12.544 2.744 8.028 1.00 96.19 84 LYS A N 1
ATOM 639 C CA . LYS A 1 84 ? -12.857 4.175 7.884 1.00 96.19 84 LYS A CA 1
ATOM 640 C C . LYS A 1 84 ? -12.908 4.619 6.418 1.00 96.19 84 LYS A C 1
ATOM 642 O O . LYS A 1 84 ? -13.693 5.502 6.086 1.00 96.19 84 LYS A O 1
ATOM 647 N N . TRP A 1 85 ? -12.084 4.042 5.546 1.00 96.75 85 TRP A N 1
ATOM 648 C CA . TRP A 1 85 ? -12.002 4.414 4.127 1.00 96.75 85 TRP A CA 1
ATOM 649 C C . TRP A 1 85 ? -12.828 3.526 3.197 1.00 96.75 85 TRP A C 1
ATOM 651 O O . TRP A 1 85 ? -12.761 3.703 1.988 1.00 96.75 85 TRP A O 1
ATOM 661 N N . LYS A 1 86 ? -13.640 2.604 3.721 1.00 96.62 86 LYS A N 1
ATOM 662 C CA . LYS A 1 86 ? -14.391 1.630 2.915 1.00 96.62 86 LYS A CA 1
ATOM 663 C C . LYS A 1 86 ? -15.269 2.262 1.824 1.00 96.62 86 LYS A C 1
ATOM 665 O O . LYS A 1 86 ? -15.459 1.672 0.769 1.00 96.62 86 LYS A O 1
ATOM 670 N N . THR A 1 87 ? -15.793 3.466 2.045 1.00 97.56 87 THR A N 1
ATOM 671 C CA . THR A 1 87 ? -16.598 4.199 1.048 1.00 97.56 87 THR A CA 1
ATOM 672 C C . THR A 1 87 ? -15.767 4.888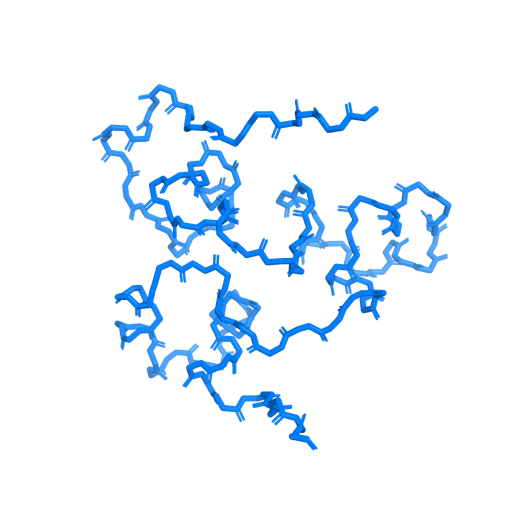 -0.041 1.00 97.56 87 THR A C 1
ATOM 674 O O . THR A 1 87 ? -16.333 5.412 -0.992 1.00 97.56 87 THR A O 1
ATOM 677 N N . ARG A 1 88 ? -14.436 4.884 0.083 1.00 96.88 88 ARG A N 1
ATOM 678 C CA . ARG A 1 88 ? -13.460 5.550 -0.793 1.00 96.88 88 ARG A CA 1
ATOM 679 C C . ARG A 1 88 ? -12.653 4.555 -1.633 1.00 96.88 88 ARG A C 1
ATOM 681 O O . ARG A 1 88 ? -11.596 4.900 -2.139 1.00 96.88 88 ARG A O 1
ATOM 688 N N . CYS A 1 89 ? -13.129 3.320 -1.793 1.00 96.88 89 CYS A N 1
ATOM 689 C CA . CYS A 1 89 ? -12.428 2.266 -2.541 1.00 96.88 89 CYS A CA 1
ATOM 690 C C . CYS A 1 89 ? -12.202 2.569 -4.034 1.00 96.88 89 CYS A C 1
ATOM 692 O O . CYS A 1 89 ? -11.475 1.833 -4.691 1.00 96.88 89 CYS A O 1
ATOM 694 N N . SER A 1 90 ? -12.806 3.633 -4.569 1.00 96.31 90 SER A N 1
ATOM 695 C CA . SER A 1 90 ? -12.511 4.160 -5.904 1.00 96.31 90 SER A CA 1
ATOM 696 C C . SER A 1 90 ? -11.254 5.037 -5.958 1.00 96.31 90 SER A C 1
ATOM 698 O O . SER A 1 90 ? -10.845 5.426 -7.043 1.00 96.31 90 SER A O 1
ATOM 700 N N . GLU A 1 91 ? -10.673 5.410 -4.816 1.00 96.75 91 GLU A N 1
ATOM 701 C CA . GLU A 1 91 ? -9.425 6.169 -4.762 1.00 96.75 91 GLU A CA 1
ATOM 702 C C . GLU A 1 91 ? -8.227 5.221 -4.836 1.00 96.75 91 GLU A C 1
ATOM 704 O O . GLU A 1 91 ? -8.125 4.293 -4.031 1.00 96.75 91 GLU A O 1
ATOM 709 N N . ASP A 1 92 ? -7.284 5.498 -5.737 1.00 95.19 92 ASP A N 1
ATOM 710 C CA . ASP A 1 92 ? -6.136 4.623 -6.015 1.00 95.19 92 ASP A CA 1
ATOM 711 C C . ASP A 1 92 ? -5.347 4.242 -4.758 1.00 95.19 92 ASP A C 1
ATOM 713 O O . ASP A 1 92 ? -4.991 3.080 -4.576 1.00 95.19 92 ASP A O 1
ATOM 717 N N . LEU A 1 93 ? -5.113 5.196 -3.849 1.00 95.75 93 LEU A N 1
ATOM 718 C CA . LEU A 1 93 ? -4.401 4.927 -2.598 1.00 95.75 93 LEU A CA 1
ATOM 719 C C . LEU A 1 93 ? -5.198 4.000 -1.673 1.00 95.75 93 LEU A C 1
ATOM 721 O O . LEU A 1 93 ? -4.628 3.102 -1.060 1.00 95.75 93 LEU A O 1
ATOM 725 N N . VAL A 1 94 ? -6.513 4.202 -1.559 1.00 96.75 94 VAL A N 1
ATOM 726 C CA . VAL A 1 94 ? -7.362 3.341 -0.725 1.00 96.75 94 VAL A CA 1
ATOM 727 C C . VAL A 1 94 ? -7.421 1.947 -1.331 1.00 96.75 94 VAL A C 1
ATOM 729 O O . VAL A 1 94 ? -7.282 0.969 -0.606 1.00 96.75 94 VAL A O 1
ATOM 732 N N . LEU A 1 95 ? -7.553 1.837 -2.650 1.00 94.88 95 LEU A N 1
ATOM 733 C CA . LEU A 1 95 ? -7.543 0.554 -3.339 1.00 94.88 95 LEU A CA 1
ATOM 734 C C . LEU A 1 95 ? -6.200 -0.175 -3.175 1.00 94.88 95 LEU A C 1
ATOM 736 O O . LEU A 1 95 ? -6.176 -1.366 -2.864 1.00 94.88 95 LEU A O 1
ATOM 740 N N . TYR A 1 96 ? -5.086 0.545 -3.316 1.00 95.00 96 TYR A N 1
ATOM 741 C CA . TYR A 1 96 ? -3.734 0.025 -3.110 1.00 95.00 96 TYR A CA 1
ATOM 742 C C . TYR A 1 96 ? -3.526 -0.487 -1.677 1.00 95.00 96 TYR A C 1
ATOM 744 O O . TYR A 1 96 ? -3.034 -1.606 -1.480 1.00 95.00 96 TYR A O 1
ATOM 752 N N . SER A 1 97 ? -3.928 0.308 -0.681 1.00 96.12 97 SER A N 1
ATOM 753 C CA . SER A 1 97 ? -3.719 0.008 0.738 1.00 96.12 97 SER A CA 1
ATOM 754 C C . SER A 1 97 ? -4.761 -0.941 1.332 1.00 96.12 97 SER A C 1
ATOM 756 O O . SER A 1 97 ? -4.458 -1.585 2.328 1.00 96.12 97 SER A O 1
ATOM 758 N N . CYS A 1 98 ? -5.968 -1.040 0.775 1.00 97.25 98 CYS A N 1
ATOM 759 C CA . CYS A 1 98 ? -7.112 -1.702 1.416 1.00 97.25 98 CYS A CA 1
ATOM 760 C C . CYS A 1 98 ? -7.847 -2.692 0.500 1.00 97.25 98 CYS A C 1
ATOM 762 O O . CYS A 1 98 ? -9.064 -2.858 0.613 1.00 97.25 98 CYS A O 1
ATOM 764 N N . LYS A 1 99 ? -7.145 -3.341 -0.437 1.00 95.19 99 LYS A N 1
ATOM 765 C CA . LYS A 1 99 ? -7.769 -4.229 -1.434 1.00 95.19 99 LYS A CA 1
ATOM 766 C C . LYS A 1 99 ? -8.651 -5.331 -0.833 1.00 95.19 99 LYS A C 1
ATOM 768 O O . LYS A 1 99 ? -9.689 -5.656 -1.410 1.00 95.19 99 LYS A O 1
ATOM 773 N N . LYS A 1 100 ? -8.299 -5.870 0.343 1.00 96.12 100 LYS A N 1
ATOM 774 C CA . LYS A 1 100 ? -9.106 -6.891 1.024 1.00 96.12 100 LYS A CA 1
ATOM 775 C C . LYS A 1 100 ? -10.399 -6.284 1.560 1.00 96.12 100 LYS A C 1
ATOM 777 O O . LYS A 1 100 ? -11.473 -6.820 1.300 1.00 96.12 100 LYS A O 1
ATOM 782 N N . THR A 1 101 ? -10.327 -5.148 2.251 1.00 97.00 101 THR A N 1
ATOM 783 C CA . THR A 1 101 ? -11.523 -4.432 2.730 1.00 97.00 101 THR A CA 1
ATOM 784 C C . THR A 1 101 ? -12.403 -3.926 1.580 1.00 97.00 101 THR A C 1
ATOM 786 O O . THR A 1 101 ? -13.631 -3.936 1.698 1.00 97.00 101 THR A O 1
ATOM 789 N N . CYS A 1 102 ? -11.798 -3.525 0.462 1.00 96.94 102 CYS A N 1
ATOM 790 C CA . CYS A 1 102 ? -12.496 -3.113 -0.754 1.00 96.94 102 CYS A CA 1
ATOM 791 C C . CYS A 1 102 ? -13.064 -4.286 -1.568 1.00 96.94 102 CYS A C 1
ATOM 793 O O . CYS A 1 102 ? -13.803 -4.052 -2.520 1.00 96.94 102 CYS A O 1
ATOM 795 N N . GLY A 1 103 ? -12.754 -5.534 -1.201 1.00 95.31 103 GLY A N 1
ATOM 796 C CA . GLY A 1 103 ? -13.258 -6.728 -1.880 1.00 95.31 103 GLY A CA 1
ATOM 797 C C . GLY A 1 103 ? -12.719 -6.910 -3.301 1.00 95.31 103 GLY A C 1
ATOM 798 O O . GLY A 1 103 ? -13.350 -7.590 -4.103 1.00 95.31 103 GLY A O 1
ATOM 799 N N . THR A 1 104 ? -11.576 -6.303 -3.628 1.00 93.12 104 THR A N 1
ATOM 800 C CA . THR A 1 104 ? -10.962 -6.373 -4.966 1.00 93.12 104 THR A CA 1
ATOM 801 C C . THR A 1 104 ? -9.939 -7.496 -5.100 1.00 93.12 104 THR A C 1
ATOM 803 O O . THR A 1 104 ? -9.346 -7.678 -6.159 1.00 93.12 104 THR A O 1
ATOM 806 N N . CYS A 1 105 ? -9.757 -8.286 -4.044 1.00 91.69 105 CYS A N 1
ATOM 807 C CA . CYS A 1 105 ? -9.029 -9.542 -4.077 1.00 91.69 105 CYS A CA 1
ATOM 808 C C . CYS A 1 105 ? -9.803 -10.625 -3.324 1.00 91.69 105 CYS A C 1
ATOM 810 O O . CYS A 1 105 ? -10.641 -10.340 -2.467 1.00 91.69 105 CYS A O 1
ATOM 812 N N . SER A 1 106 ? -9.481 -11.880 -3.621 1.00 80.88 106 SER A N 1
ATOM 813 C CA . SER A 1 106 ? -9.932 -13.037 -2.858 1.00 80.88 106 SER A CA 1
ATOM 814 C C . SER A 1 106 ? -8.732 -13.935 -2.609 1.00 80.88 106 SER A C 1
ATOM 816 O O . SER A 1 106 ? -8.014 -14.277 -3.547 1.00 80.88 106 SER A O 1
ATOM 818 N N . SER A 1 107 ? -8.501 -14.317 -1.354 1.00 66.88 107 SER A N 1
ATOM 819 C CA . SER A 1 107 ? -7.624 -15.447 -1.065 1.00 66.88 107 SER A CA 1
ATOM 820 C C . SER A 1 107 ? -8.343 -16.697 -1.558 1.00 66.88 107 SER A C 1
ATOM 822 O O . SER A 1 107 ? -9.297 -17.150 -0.923 1.00 66.88 107 SER A O 1
ATOM 824 N N . THR A 1 108 ? -7.939 -17.234 -2.707 1.00 54.31 108 THR A N 1
ATOM 825 C CA . THR A 1 108 ? -8.380 -18.570 -3.112 1.00 54.31 108 THR A CA 1
ATOM 826 C C . THR A 1 108 ? -7.906 -19.539 -2.027 1.00 54.31 108 THR A C 1
ATOM 828 O O . THR A 1 108 ? -6.732 -19.515 -1.658 1.00 54.31 108 THR A O 1
ATOM 831 N N . LYS A 1 109 ? -8.842 -20.284 -1.431 1.00 41.25 109 LYS A N 1
ATOM 832 C CA . LYS A 1 109 ? -8.519 -21.367 -0.495 1.00 41.25 109 LYS A CA 1
ATOM 833 C C . LYS A 1 109 ? -7.847 -22.518 -1.224 1.00 41.25 109 LYS A C 1
ATOM 835 O O . LYS A 1 109 ? -8.268 -22.779 -2.373 1.00 41.25 109 LYS A O 1
#

Sequence (109 aa):
MLDTTCYDEERCTTQKNCNNIETQFSCPVSCGLCEATCKDSEAFCFRNPSYCTTYASDFVPKCPKTCGTCDVCEDLVKTEHCKKWKTRCSEDLVLYSCKKTCGTCSSTK

Secondary structure (DSSP, 8-state):
---------GGGGT---TTSHHHHHHSHHHHTGGG-SS--SSTHHHH-TTHHHHTHHHHTTT-TTTTTS------SS-HHHHHHHGGGTTSHHHHHH-TTTTT------